Protein AF-N1U1K9-F1 (afdb_monomer)

Organism: NCBI:txid1049986

Sequence (37 aa):
MKDFFQIEKILIADPYPQTPHLESVALLSPKNPPISG

Radius of gyration: 14.97 Å; Cα contacts (8 Å, |Δi|>4): 44; chains: 1; bounding box: 22×28×40 Å

Structure (mmCIF, N/CA/C/O backbone):
data_AF-N1U1K9-F1
#
_entry.id   AF-N1U1K9-F1
#
loop_
_atom_site.group_PDB
_atom_site.id
_atom_site.type_symbol
_atom_site.label_atom_id
_atom_site.label_alt_id
_atom_site.label_comp_id
_atom_site.label_asym_id
_atom_site.label_entity_id
_atom_site.label_seq_id
_atom_site.pdbx_PDB_ins_code
_atom_site.Cartn_x
_atom_site.Cartn_y
_atom_site.Cartn_z
_atom_site.occupancy
_atom_site.B_iso_or_equiv
_atom_site.auth_seq_id
_atom_site.auth_comp_id
_atom_site.auth_asym_id
_atom_site.auth_atom_id
_atom_site.pdbx_PDB_model_num
ATOM 1 N N . MET A 1 1 ? -5.597 -3.230 16.293 1.00 58.44 1 MET A N 1
ATOM 2 C CA . MET A 1 1 ? -5.172 -2.213 15.298 1.00 58.44 1 MET A CA 1
ATOM 3 C C . MET A 1 1 ? -6.268 -1.897 14.269 1.00 58.44 1 MET A C 1
ATOM 5 O O . MET A 1 1 ? -6.488 -0.723 14.010 1.00 58.44 1 MET A O 1
ATOM 9 N N . LYS A 1 2 ? -6.996 -2.897 13.735 1.00 57.34 2 LYS A N 1
ATOM 10 C CA . LYS A 1 2 ? -8.063 -2.735 12.714 1.00 57.34 2 LYS A CA 1
ATOM 11 C C . LYS A 1 2 ? -9.260 -1.847 13.118 1.00 57.34 2 LYS A C 1
ATOM 13 O O . LYS A 1 2 ? -9.938 -1.301 12.251 1.00 57.34 2 LYS A O 1
ATOM 18 N N . ASP A 1 3 ? -9.496 -1.666 14.415 1.00 71.69 3 ASP A N 1
ATOM 19 C CA . ASP A 1 3 ? -10.683 -0.954 14.915 1.00 71.69 3 ASP A CA 1
ATOM 20 C C . ASP A 1 3 ? -10.453 0.529 15.225 1.00 71.69 3 ASP A C 1
ATOM 22 O O . ASP A 1 3 ? -11.409 1.243 15.500 1.00 71.69 3 ASP A O 1
ATOM 26 N N . PHE A 1 4 ? -9.212 1.017 15.130 1.00 85.62 4 PHE A N 1
ATOM 27 C CA . PHE A 1 4 ? -8.870 2.401 15.486 1.00 85.62 4 PHE A CA 1
ATOM 28 C C . PHE A 1 4 ? -8.804 3.341 14.288 1.00 85.62 4 PHE A C 1
ATOM 30 O O . PHE A 1 4 ? -9.050 4.534 14.441 1.00 85.62 4 PHE A O 1
ATOM 37 N N . PHE A 1 5 ? -8.496 2.812 13.105 1.00 90.31 5 PHE A N 1
ATOM 38 C CA . PHE A 1 5 ? -8.244 3.606 11.910 1.00 90.31 5 PHE A CA 1
ATOM 39 C C . PHE A 1 5 ? -9.143 3.167 10.755 1.00 90.31 5 PHE A C 1
ATOM 41 O O . PHE A 1 5 ? -9.490 1.991 10.632 1.00 90.31 5 PHE A O 1
ATOM 48 N N . GLN A 1 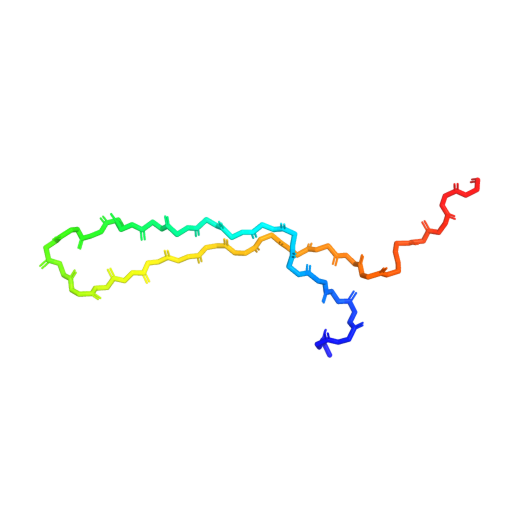6 ? -9.524 4.119 9.915 1.00 92.81 6 GLN A N 1
ATOM 49 C CA . GLN A 1 6 ? -10.209 3.909 8.649 1.00 92.81 6 GLN A CA 1
ATOM 50 C C . GLN A 1 6 ? -9.320 4.385 7.505 1.00 92.81 6 GLN A C 1
ATOM 52 O O . GLN A 1 6 ? -8.498 5.284 7.673 1.00 92.81 6 GLN A O 1
ATOM 57 N N . ILE A 1 7 ? -9.481 3.764 6.342 1.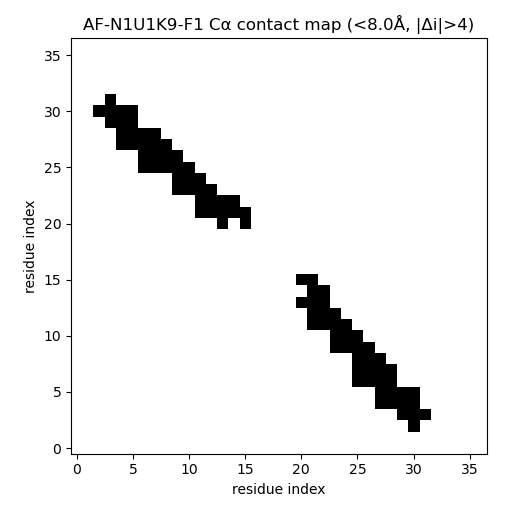00 94.12 7 ILE A N 1
ATOM 58 C CA . ILE A 1 7 ? -8.813 4.223 5.130 1.00 94.12 7 ILE A CA 1
ATOM 59 C C . ILE A 1 7 ? -9.528 5.490 4.671 1.00 94.12 7 ILE A C 1
ATOM 61 O O . ILE A 1 7 ? -10.717 5.453 4.371 1.00 94.12 7 ILE A O 1
ATOM 65 N N . GLU A 1 8 ? -8.801 6.598 4.620 1.00 94.88 8 GLU A N 1
ATOM 66 C CA . GLU A 1 8 ? -9.305 7.854 4.072 1.00 94.88 8 GLU A CA 1
ATOM 67 C C . GLU A 1 8 ? -9.104 7.890 2.557 1.00 94.88 8 GLU A C 1
ATOM 69 O O . GLU A 1 8 ? -10.018 8.230 1.807 1.00 94.88 8 GLU A O 1
ATOM 74 N N . LYS A 1 9 ? -7.899 7.524 2.100 1.00 96.44 9 LYS A N 1
ATOM 75 C CA . LYS A 1 9 ? -7.516 7.515 0.683 1.00 96.44 9 LYS A CA 1
ATOM 76 C C . LYS A 1 9 ? -6.508 6.413 0.401 1.00 96.44 9 LYS A C 1
ATOM 78 O O . LYS A 1 9 ? -5.710 6.058 1.264 1.00 96.44 9 LYS A O 1
ATOM 83 N N . ILE A 1 10 ? -6.519 5.925 -0.834 1.00 97.50 10 ILE A N 1
ATOM 84 C CA . ILE A 1 10 ? -5.504 5.016 -1.366 1.00 97.50 10 ILE A CA 1
ATOM 85 C C . ILE A 1 10 ? -4.970 5.631 -2.652 1.00 97.50 10 ILE A C 1
ATOM 87 O O . ILE A 1 10 ? -5.748 5.984 -3.537 1.00 97.50 10 ILE A O 1
ATOM 91 N N . LEU A 1 11 ? -3.649 5.742 -2.751 1.00 97.31 11 LEU A N 1
ATOM 92 C CA . LEU A 1 11 ? -2.961 5.981 -4.008 1.00 97.31 11 LEU A CA 1
ATOM 93 C C . LEU A 1 11 ? -2.372 4.658 -4.482 1.00 97.31 11 LEU A C 1
ATOM 95 O O . LEU A 1 11 ? -1.627 4.013 -3.748 1.00 97.31 11 LEU A O 1
ATOM 99 N N . ILE A 1 12 ? -2.704 4.280 -5.709 1.00 96.00 12 ILE A N 1
ATOM 100 C CA . ILE A 1 12 ? -2.107 3.141 -6.399 1.00 96.00 12 ILE A CA 1
ATOM 101 C C . ILE A 1 12 ? -1.181 3.709 -7.465 1.00 96.00 12 ILE A C 1
ATOM 103 O O . ILE A 1 12 ? -1.593 4.572 -8.241 1.00 96.00 12 ILE A O 1
ATOM 107 N N . ALA A 1 13 ? 0.058 3.237 -7.485 1.00 94.69 13 ALA A N 1
ATOM 108 C CA . ALA A 1 13 ? 1.047 3.629 -8.467 1.00 94.69 13 ALA A CA 1
ATOM 109 C C . ALA A 1 13 ? 1.673 2.384 -9.091 1.00 94.69 13 ALA A C 1
ATOM 111 O O . ALA A 1 13 ? 1.939 1.392 -8.415 1.00 94.69 13 ALA A O 1
ATOM 112 N N . ASP A 1 14 ? 1.949 2.480 -10.385 1.0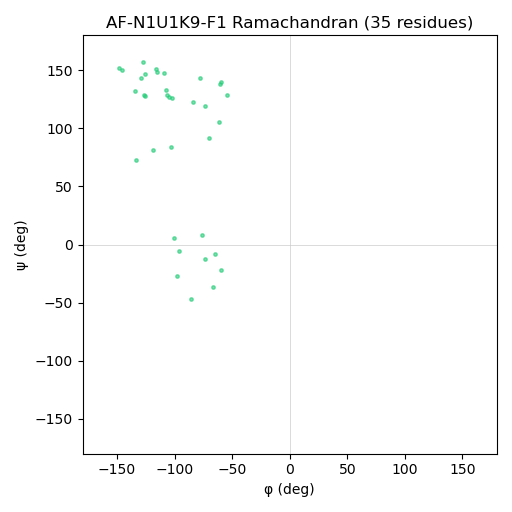0 95.12 14 ASP A N 1
ATOM 113 C CA . ASP A 1 14 ? 2.807 1.548 -11.103 1.00 95.12 14 ASP A CA 1
ATOM 114 C C . ASP A 1 14 ? 4.176 2.218 -11.323 1.00 95.12 14 ASP A C 1
ATOM 116 O O . ASP A 1 14 ? 4.395 2.870 -12.349 1.00 95.12 14 ASP A O 1
ATOM 120 N N . PRO A 1 15 ? 5.086 2.165 -10.330 1.00 93.25 15 PRO A N 1
ATOM 121 C CA . PRO A 1 15 ? 6.417 2.750 -10.465 1.00 93.25 15 PRO A CA 1
ATOM 122 C C . PRO A 1 15 ? 7.337 1.928 -11.378 1.00 93.25 15 PRO A C 1
ATOM 124 O O . PRO A 1 15 ? 8.398 2.423 -11.762 1.00 93.25 15 PRO A O 1
ATOM 127 N N . TYR A 1 16 ? 6.956 0.693 -11.732 1.00 93.25 16 TYR A N 1
ATOM 128 C CA . TYR A 1 16 ? 7.786 -0.241 -12.491 1.00 93.25 16 TYR A CA 1
ATOM 129 C C . TYR A 1 16 ? 6.985 -0.899 -13.633 1.00 93.25 16 TYR A C 1
ATOM 131 O O . TYR A 1 16 ? 6.758 -2.113 -13.594 1.00 93.25 16 TYR A O 1
ATOM 139 N N . PRO A 1 17 ? 6.670 -0.157 -14.718 1.00 83.62 17 PRO A N 1
ATOM 140 C CA . PRO A 1 17 ? 5.699 -0.569 -15.746 1.00 83.62 17 PRO A CA 1
ATOM 141 C C . PRO A 1 17 ? 6.078 -1.810 -16.563 1.00 83.62 17 PRO A C 1
ATOM 143 O O . PRO A 1 17 ? 5.323 -2.267 -17.415 1.00 83.62 17 PRO A O 1
ATOM 146 N N . GLN A 1 18 ? 7.304 -2.302 -16.396 1.00 93.06 18 GLN A N 1
ATOM 147 C CA . GLN A 1 18 ? 7.840 -3.479 -17.086 1.00 93.06 18 GLN A CA 1
ATOM 148 C C . GLN A 1 18 ? 7.805 -4.733 -16.200 1.00 93.06 18 GLN A C 1
ATOM 150 O O . GLN A 1 18 ? 8.336 -5.776 -16.575 1.00 93.06 18 GLN A O 1
ATOM 155 N N . THR A 1 19 ? 7.205 -4.635 -15.014 1.00 93.44 19 THR A N 1
ATOM 156 C CA . THR A 1 19 ? 7.085 -5.722 -14.043 1.00 93.44 19 THR A CA 1
ATOM 157 C C . THR A 1 19 ? 5.624 -5.879 -13.626 1.00 93.44 19 THR A C 1
ATOM 159 O O . THR A 1 19 ? 4.866 -4.919 -13.710 1.00 93.44 19 THR A O 1
ATOM 162 N N . PRO A 1 20 ? 5.196 -7.053 -13.139 1.00 92.19 20 PRO A N 1
ATOM 163 C CA . PRO A 1 20 ? 3.837 -7.227 -12.624 1.00 92.19 20 PRO A CA 1
ATOM 164 C C . PRO A 1 20 ? 3.638 -6.608 -11.226 1.00 92.19 20 PRO A C 1
ATOM 166 O O . PRO A 1 20 ? 2.623 -6.874 -10.582 1.00 92.19 20 PRO A O 1
ATOM 169 N N . HIS A 1 21 ? 4.615 -5.857 -10.711 1.00 93.00 21 HIS A N 1
ATOM 170 C CA . HIS A 1 21 ? 4.548 -5.258 -9.385 1.00 93.00 21 HIS A CA 1
ATOM 171 C C . HIS A 1 21 ? 3.664 -4.014 -9.396 1.00 93.00 21 HIS A C 1
ATOM 173 O O . HIS A 1 21 ? 3.677 -3.230 -10.338 1.00 93.00 21 HIS A O 1
ATOM 179 N N . LEU A 1 22 ? 2.920 -3.827 -8.311 1.00 93.38 22 LEU A N 1
ATOM 180 C CA . LEU A 1 22 ? 2.082 -2.662 -8.093 1.00 93.38 22 LEU A CA 1
ATOM 181 C C . LEU A 1 22 ? 2.317 -2.179 -6.671 1.00 93.38 22 LEU A C 1
ATOM 183 O O . LEU A 1 22 ? 2.281 -2.978 -5.734 1.00 93.38 22 LEU A O 1
ATOM 187 N N . GLU A 1 23 ? 2.533 -0.881 -6.521 1.00 96.31 23 GLU A N 1
ATOM 188 C CA . GLU A 1 23 ? 2.774 -0.267 -5.224 1.00 96.31 23 GLU A CA 1
ATOM 189 C C . GLU A 1 23 ? 1.571 0.579 -4.816 1.00 96.31 23 GLU A C 1
ATOM 191 O O . GLU A 1 23 ? 0.859 1.157 -5.644 1.00 96.31 23 GLU A O 1
ATOM 196 N N . SER A 1 24 ? 1.312 0.656 -3.513 1.00 95.94 24 SER A N 1
ATOM 197 C CA . SER A 1 24 ? 0.218 1.47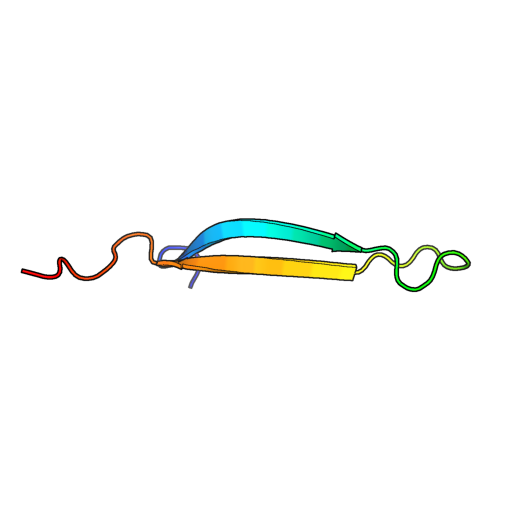8 -3.005 1.00 95.94 24 SER A CA 1
ATOM 198 C C . SER A 1 24 ? 0.535 2.098 -1.658 1.00 95.94 24 SER A C 1
ATOM 200 O O . SER A 1 24 ? 1.269 1.543 -0.842 1.00 95.94 24 SER A O 1
ATOM 202 N N . VAL A 1 25 ? -0.055 3.265 -1.424 1.00 96.75 25 VAL A N 1
ATOM 203 C CA . VAL A 1 25 ? 0.022 3.983 -0.155 1.00 96.75 25 VAL A CA 1
ATOM 204 C C . VAL A 1 25 ? -1.396 4.267 0.316 1.00 96.75 25 VAL A C 1
ATOM 206 O O . VAL A 1 25 ? -2.203 4.831 -0.425 1.00 96.75 25 VAL A O 1
ATOM 209 N N . ALA A 1 26 ? -1.700 3.888 1.556 1.00 96.50 26 ALA A N 1
ATOM 210 C CA . ALA A 1 26 ? -2.971 4.192 2.201 1.00 96.50 26 ALA A CA 1
ATOM 211 C C . ALA A 1 26 ? -2.789 5.307 3.237 1.00 96.5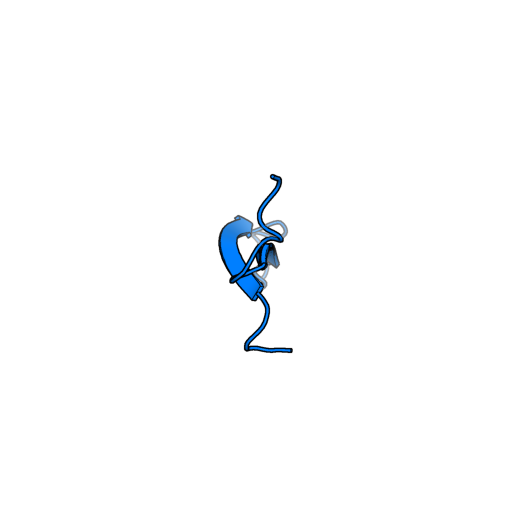0 26 ALA A C 1
ATOM 213 O O . ALA A 1 26 ? -1.962 5.196 4.142 1.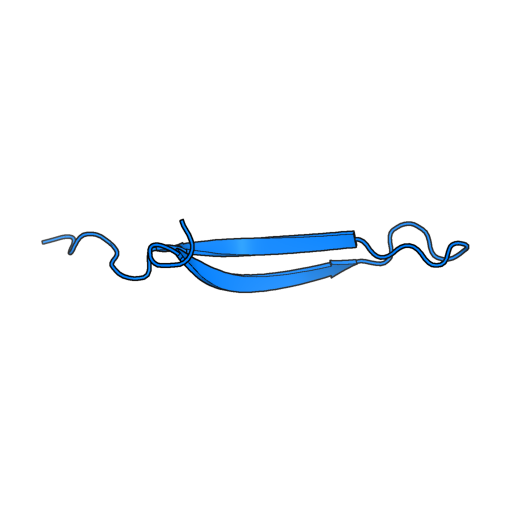00 96.50 26 ALA A O 1
ATOM 214 N N . LEU A 1 27 ? -3.597 6.361 3.129 1.00 96.25 27 LEU A N 1
ATOM 215 C CA . LEU A 1 27 ? -3.772 7.343 4.191 1.00 96.25 27 LEU A CA 1
ATOM 216 C C . LEU A 1 27 ? -4.824 6.815 5.164 1.00 96.25 27 LEU A C 1
ATOM 218 O O . LEU A 1 27 ? -5.958 6.529 4.769 1.00 96.25 27 LEU A O 1
ATOM 222 N N . LEU A 1 28 ? -4.440 6.688 6.430 1.00 94.19 28 LEU A N 1
ATOM 223 C CA . LEU A 1 28 ? -5.311 6.222 7.500 1.00 94.19 28 LEU A CA 1
ATOM 224 C C . LEU A 1 28 ? -5.680 7.385 8.419 1.00 94.19 28 LEU A C 1
ATOM 226 O O . LEU A 1 28 ? -4.800 8.114 8.870 1.00 94.19 28 LEU A O 1
ATOM 230 N N . SER A 1 29 ? -6.962 7.511 8.749 1.00 92.81 29 SER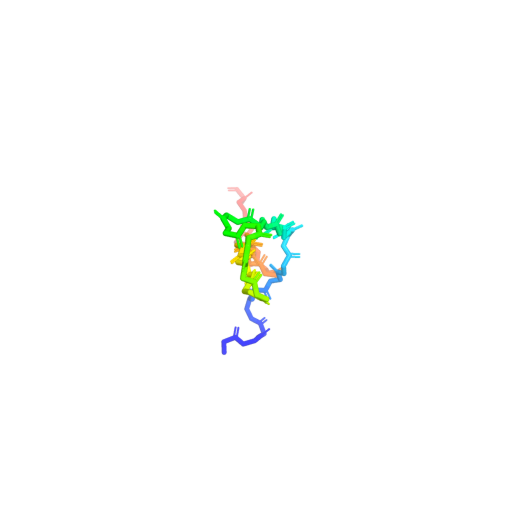 A N 1
ATOM 231 C CA . SER A 1 29 ? -7.453 8.451 9.759 1.00 92.81 29 SER A CA 1
ATOM 232 C C . SER A 1 29 ? -8.052 7.701 10.953 1.00 92.81 29 SER A C 1
ATOM 234 O O . SER A 1 29 ? -8.567 6.592 10.783 1.00 92.81 29 SER A O 1
ATOM 236 N N . PRO A 1 30 ? -7.974 8.235 12.186 1.00 91.50 30 PRO A N 1
ATOM 237 C CA . PRO A 1 30 ? -8.653 7.637 13.331 1.00 91.50 30 PRO A CA 1
ATOM 238 C C . PRO A 1 30 ? -10.172 7.608 13.112 1.00 91.50 30 PRO A C 1
ATOM 240 O O . PRO A 1 30 ? -10.744 8.594 12.657 1.00 91.50 30 PRO A O 1
ATOM 243 N N . LYS A 1 31 ? -10.846 6.511 13.474 1.00 87.38 31 LYS A N 1
ATOM 244 C CA . LYS A 1 31 ? -12.319 6.412 13.408 1.00 87.38 31 LYS A CA 1
ATOM 245 C C . LYS A 1 31 ? -13.013 7.343 14.406 1.00 87.38 31 LYS A C 1
ATOM 247 O O . LYS A 1 31 ? -14.046 7.916 14.087 1.00 87.38 31 LYS A O 1
ATOM 252 N N . ASN A 1 32 ? -12.414 7.507 15.587 1.00 84.62 32 ASN A N 1
ATOM 253 C CA . ASN A 1 32 ? -12.867 8.417 16.636 1.00 84.62 32 ASN A CA 1
ATOM 254 C C . ASN A 1 32 ? -11.764 9.452 16.899 1.00 84.62 32 ASN A C 1
ATOM 256 O O . ASN A 1 32 ? -10.961 9.254 17.816 1.00 84.62 32 ASN A O 1
ATOM 260 N N . PRO A 1 33 ? -11.652 10.515 16.083 1.00 71.06 33 PRO A N 1
ATOM 261 C CA . PRO A 1 33 ? -10.750 11.610 16.408 1.0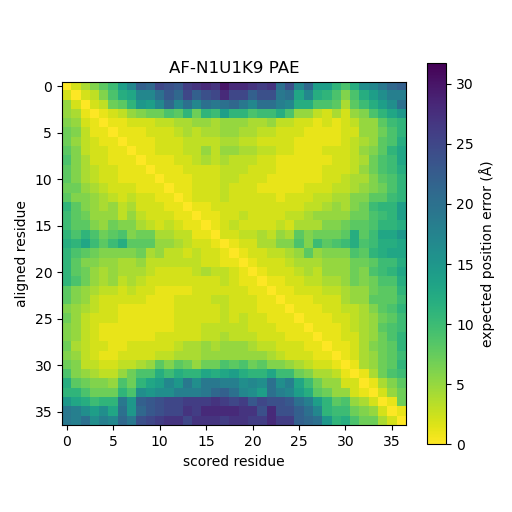0 71.06 33 PRO A CA 1
ATOM 262 C C . PRO A 1 33 ? -11.178 12.210 17.759 1.00 71.06 33 PRO A C 1
ATOM 264 O O . PRO A 1 33 ? -12.381 12.298 18.024 1.00 71.06 33 PRO A O 1
ATOM 267 N N . PRO A 1 34 ? -10.234 12.580 18.644 1.00 68.69 34 PRO A N 1
ATOM 268 C CA . PRO A 1 34 ? -10.592 13.252 19.884 1.00 68.69 34 PRO A CA 1
ATOM 269 C C . PRO A 1 34 ? -11.423 14.487 19.536 1.00 68.69 34 PRO A C 1
ATOM 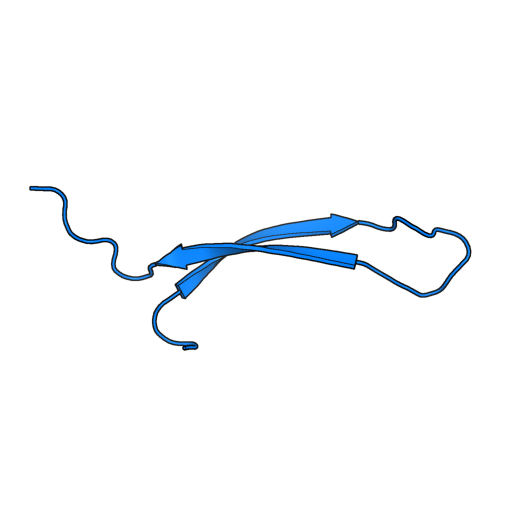271 O O . PRO A 1 34 ? -11.041 15.269 18.666 1.00 68.69 34 PRO A O 1
ATOM 274 N N . ILE A 1 35 ? -12.583 14.620 20.181 1.00 70.56 35 ILE A N 1
ATOM 275 C CA . ILE A 1 35 ? -13.453 15.783 20.032 1.00 70.56 35 ILE A CA 1
ATOM 276 C C . ILE A 1 35 ? -12.623 16.973 20.510 1.00 70.56 35 ILE A C 1
ATOM 278 O O . ILE A 1 35 ? -12.350 17.099 21.702 1.00 70.56 35 ILE A O 1
ATOM 282 N N . SER A 1 36 ? -12.148 17.796 19.579 1.00 64.38 36 SER A N 1
ATOM 283 C CA . SER A 1 36 ? -11.571 19.092 19.910 1.00 64.38 36 SER A CA 1
ATOM 284 C C . SER A 1 36 ? -12.724 19.980 20.367 1.00 64.38 36 SER A C 1
ATOM 286 O O . SER A 1 36 ? -13.442 20.541 19.541 1.00 64.38 36 SER A O 1
ATOM 288 N N . GLY A 1 37 ? -12.967 19.975 21.679 1.00 50.03 37 GLY A N 1
ATOM 289 C CA . GLY A 1 37 ? -13.731 21.013 22.367 1.00 50.03 37 GLY A CA 1
ATOM 290 C C . GLY A 1 37 ? -12.893 22.266 22.559 1.00 50.03 37 GLY A C 1
ATOM 291 O O . GLY A 1 37 ? -11.648 22.135 22.606 1.00 50.03 37 GLY A O 1
#

Foldseek 3Di:
DVQFKDFPDKDKDDPDVPDPDIDMDTDIDTPDDPPPD

Secondary structure (DSSP, 8-state):
-TTTEEEEEEEEE-S-TTSS--EEEEEEEESS-----

Nearest PDB structures (foldseek):
  6rao-assembly1_H  TM=6.453E-01  e=8.940E+00  Serratia entomophila

pLDDT: mean 86.88, std 12.9, range [50.03, 97.5]

Mean predicted aligned error: 6.59 Å

Solvent-accessible surface area (backbone atoms only — not comparable to full-atom values): 2569 Å² total; per-residue (Å²): 117,81,84,50,48,39,80,74,47,73,50,78,45,67,90,44,85,91,50,97,60,74,48,75,49,74,46,72,40,59,70,74,65,81,82,85,123